Protein AF-A0A7S1MCS0-F1 (afdb_monomer_lite)

Radius of gyration: 29.54 Å; chains: 1; bounding box: 114×38×58 Å

Organism: Alexandrium catenella (NCBI:txid2925)

pLDDT: mean 72.12, std 22.96, range [33.75, 97.56]

Sequence (144 aa):
LKPSSRRHPRARRPALALAMSLFCCDAGPCKQSARLRSECAGPAAPTVPSSSSQARSQQPLPMLQDWDKLGKAEREAVQEKLEGIVNAFAQEMIRGKVFMKLGRNGRLFYRLCTLDKQLSAFSMHIKGAIVEYPIANMQHISFG

Foldseek 3Di:
DDDDDDDDDDDDDDDDPPPDDDDDPDPDDDDDDDDDDDDDDDDDDDPDDPDDDPPPPPVPDPPVPCLVVDDPVVNVVVVVVVCVVVVVVLVVQQVWDWDWDQDPVRDIDTWTWHAHPVNQWIWIDDVPDIDIDGPVPDDDDDDD

Structure (mmCIF, N/CA/C/O backbone):
data_AF-A0A7S1MCS0-F1
#
_entry.id   AF-A0A7S1MCS0-F1
#
loop_
_atom_site.group_PDB
_atom_site.id
_atom_site.type_symbol
_atom_site.label_atom_id
_atom_site.label_alt_id
_atom_site.label_comp_id
_atom_site.label_asym_id
_atom_site.label_entity_id
_atom_site.label_seq_id
_atom_site.pdbx_PDB_ins_code
_atom_site.Cartn_x
_atom_site.Cartn_y
_atom_site.Cartn_z
_atom_site.occupancy
_atom_site.B_iso_or_equiv
_atom_site.auth_seq_id
_atom_site.auth_comp_id
_atom_site.auth_asym_id
_atom_site.auth_atom_id
_atom_site.pdbx_PDB_model_num
ATOM 1 N N . LEU A 1 1 ? -59.677 20.929 -25.813 1.00 50.12 1 LEU A N 1
ATOM 2 C CA . LEU A 1 1 ? -58.511 21.568 -26.470 1.00 50.12 1 LEU A CA 1
ATOM 3 C C . LEU A 1 1 ? -57.692 22.347 -25.440 1.00 50.12 1 LEU A C 1
ATOM 5 O O . LEU A 1 1 ? -58.124 23.415 -25.032 1.00 50.12 1 LEU A O 1
ATOM 9 N N . LYS A 1 2 ? -56.557 21.754 -25.033 1.00 51.75 2 LYS A N 1
ATOM 10 C CA . LYS A 1 2 ? -55.345 22.273 -24.348 1.00 51.75 2 LYS A CA 1
ATOM 11 C C . LYS A 1 2 ? -54.903 21.309 -23.241 1.00 51.75 2 LYS A C 1
ATOM 13 O O . LYS A 1 2 ? -55.614 21.162 -22.253 1.00 51.75 2 LYS A O 1
ATOM 18 N N . PRO A 1 3 ? -53.686 20.758 -23.353 1.00 54.44 3 PRO A N 1
ATOM 19 C CA . PRO A 1 3 ? -52.871 20.497 -22.181 1.00 54.44 3 PRO A CA 1
ATOM 20 C C . PRO A 1 3 ? -51.578 21.319 -22.221 1.00 54.44 3 PRO A C 1
ATOM 22 O O . PRO A 1 3 ? -50.826 21.323 -23.197 1.00 54.44 3 PRO A O 1
ATOM 25 N N . SER A 1 4 ? -51.346 22.025 -21.117 1.00 53.75 4 SER A N 1
ATOM 26 C CA . SER A 1 4 ? -50.131 22.769 -20.797 1.00 53.75 4 SER A CA 1
ATOM 27 C C . SER A 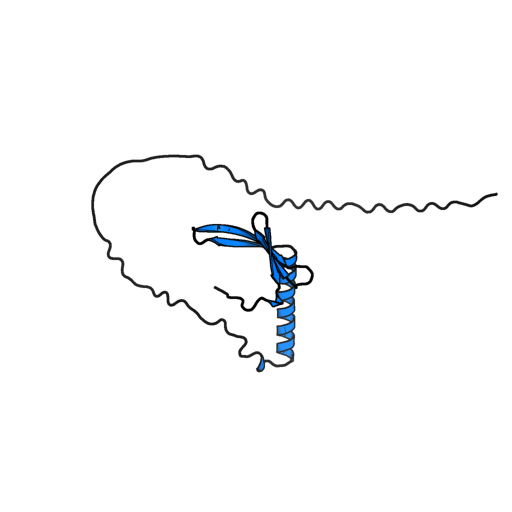1 4 ? -48.937 21.831 -20.635 1.00 53.75 4 SER A C 1
ATOM 29 O O . SER A 1 4 ? -48.897 21.010 -19.722 1.00 53.75 4 SER A O 1
ATOM 31 N N . SER A 1 5 ? -47.931 21.996 -21.490 1.00 61.09 5 SER A N 1
ATOM 32 C CA . SER A 1 5 ? -46.653 21.295 -21.388 1.00 61.09 5 SER A CA 1
ATOM 33 C C . SER A 1 5 ? -45.694 22.109 -20.506 1.00 61.09 5 SER A C 1
ATOM 35 O O . SER A 1 5 ? -45.154 23.130 -20.930 1.00 61.09 5 SER A O 1
ATOM 37 N N . ARG A 1 6 ? -45.513 21.683 -19.247 1.00 55.38 6 ARG A N 1
ATOM 38 C CA . ARG A 1 6 ? -44.472 22.199 -18.341 1.00 55.38 6 ARG A CA 1
ATOM 39 C C . ARG A 1 6 ? -43.121 21.611 -18.756 1.00 55.38 6 ARG A C 1
ATOM 41 O O . ARG A 1 6 ? -42.905 20.412 -18.608 1.00 55.38 6 ARG A O 1
ATOM 48 N N . ARG A 1 7 ? -42.194 22.445 -19.236 1.00 65.50 7 ARG A N 1
ATOM 49 C CA . ARG A 1 7 ? -40.776 22.074 -19.379 1.00 65.50 7 ARG A CA 1
ATOM 50 C C . ARG A 1 7 ? -40.001 22.536 -18.147 1.00 65.50 7 ARG A C 1
ATOM 52 O O . ARG A 1 7 ? -39.977 23.723 -17.840 1.00 65.50 7 ARG A O 1
ATOM 59 N N . HIS A 1 8 ? -39.367 21.588 -17.462 1.00 59.41 8 HIS A N 1
ATOM 60 C CA . HIS A 1 8 ? -38.390 21.853 -16.408 1.00 59.41 8 HIS A CA 1
ATOM 61 C C . HIS A 1 8 ? -37.059 22.353 -17.000 1.00 59.41 8 HIS A C 1
ATOM 63 O O . HIS A 1 8 ? -36.602 21.807 -18.009 1.00 59.41 8 HIS A O 1
ATOM 69 N N . PRO A 1 9 ? -36.390 23.335 -16.370 1.00 53.31 9 PRO A N 1
ATOM 70 C CA . PRO A 1 9 ? -35.042 23.735 -16.750 1.00 53.31 9 PRO A CA 1
ATOM 71 C C . PRO A 1 9 ? -34.000 22.740 -16.214 1.00 53.31 9 PRO A C 1
ATOM 73 O O . PRO A 1 9 ? -33.980 22.400 -15.031 1.00 53.31 9 PRO A O 1
ATOM 76 N N . ARG A 1 10 ? -33.104 22.284 -17.100 1.00 55.19 10 ARG A N 1
ATOM 77 C CA . ARG A 1 10 ? -31.904 21.515 -16.744 1.00 55.19 10 ARG A CA 1
ATOM 78 C C . ARG A 1 10 ? -30.939 22.411 -15.966 1.00 55.19 10 ARG A C 1
ATOM 80 O O . ARG A 1 10 ? -30.404 23.370 -16.518 1.00 55.19 10 ARG A O 1
ATOM 87 N N . ALA A 1 11 ? -30.679 22.056 -14.713 1.00 50.66 11 ALA A N 1
ATOM 88 C CA . ALA A 1 11 ? -29.604 22.627 -13.917 1.00 50.66 11 ALA A CA 1
ATOM 89 C C . ALA A 1 11 ? -28.241 22.242 -14.523 1.00 50.66 11 ALA A C 1
ATOM 91 O O . ALA A 1 11 ? -27.861 21.072 -14.536 1.00 50.66 11 ALA A O 1
ATOM 92 N N . ARG A 1 12 ? -27.501 23.231 -15.036 1.00 52.56 12 ARG A N 1
ATOM 93 C CA . ARG A 1 12 ? -26.067 23.107 -15.329 1.00 52.56 12 ARG A CA 1
ATOM 94 C C . ARG A 1 12 ? -25.303 23.368 -14.033 1.00 52.56 12 ARG A C 1
ATOM 96 O O . ARG A 1 12 ? -25.396 24.461 -13.486 1.00 52.56 12 ARG A O 1
ATOM 103 N N . ARG A 1 13 ? -24.560 22.374 -13.545 1.00 53.06 13 ARG A N 1
ATOM 104 C CA . ARG A 1 13 ? -23.550 22.568 -12.495 1.00 53.06 13 ARG A CA 1
ATOM 105 C C . ARG A 1 13 ? -22.170 22.813 -13.124 1.00 53.06 13 ARG A C 1
ATOM 107 O O . ARG A 1 13 ? -21.910 22.284 -14.205 1.00 53.06 13 ARG A O 1
ATOM 114 N N . PRO A 1 14 ? -21.320 23.627 -12.476 1.00 49.06 14 PRO A N 1
ATOM 115 C CA . PRO A 1 14 ? -20.048 24.083 -13.024 1.00 49.06 14 PRO A CA 1
ATOM 116 C C . PRO A 1 14 ? -18.970 22.994 -12.972 1.00 49.06 14 PRO A C 1
ATOM 118 O O . PRO A 1 14 ? -18.844 22.271 -11.985 1.00 49.06 14 PRO A O 1
ATOM 121 N N . ALA A 1 15 ? -18.165 22.921 -14.032 1.00 44.78 15 ALA A N 1
ATOM 122 C CA . ALA A 1 15 ? -16.898 22.207 -14.032 1.00 44.78 15 ALA A CA 1
ATOM 123 C C . ALA A 1 15 ? -15.870 23.041 -13.250 1.00 44.78 15 ALA A C 1
ATOM 125 O O . ALA A 1 15 ? -15.401 24.072 -13.727 1.00 44.78 15 ALA A O 1
ATOM 126 N N . LEU A 1 16 ? -15.548 22.608 -12.033 1.00 43.91 16 LEU A N 1
ATOM 127 C CA . LEU A 1 16 ? -14.386 23.089 -11.291 1.00 43.91 16 LEU A CA 1
ATOM 128 C C . LEU A 1 16 ? -13.137 22.445 -11.899 1.00 43.91 16 LEU A C 1
ATOM 130 O O . LEU A 1 16 ? -12.809 21.294 -11.618 1.00 43.91 16 LEU A O 1
ATOM 134 N N . ALA A 1 17 ? -12.465 23.198 -12.765 1.00 44.50 17 ALA A N 1
ATOM 135 C CA . ALA A 1 17 ? -11.118 22.900 -13.218 1.00 44.50 17 ALA A CA 1
ATOM 136 C C . ALA A 1 17 ? -10.138 23.194 -12.071 1.00 44.50 17 ALA A C 1
ATOM 138 O O . ALA A 1 17 ? -9.743 24.335 -11.847 1.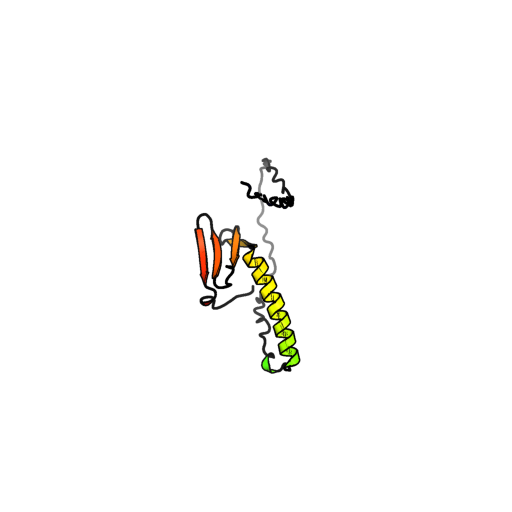00 44.50 17 ALA A O 1
ATOM 139 N N . LEU A 1 18 ? -9.756 22.157 -11.326 1.00 43.34 18 LEU A N 1
ATOM 140 C CA . LEU A 1 18 ? -8.593 22.200 -10.444 1.00 43.34 18 LEU A CA 1
ATOM 141 C C . LEU A 1 18 ? -7.344 21.951 -11.292 1.00 43.34 18 LEU A C 1
ATOM 143 O O . LEU A 1 18 ? -6.901 20.821 -11.481 1.00 43.34 18 LEU A O 1
ATOM 147 N N . ALA A 1 19 ? -6.793 23.039 -11.825 1.00 46.81 19 ALA A N 1
ATOM 148 C CA . ALA A 1 19 ? -5.426 23.080 -12.312 1.00 46.81 19 ALA A CA 1
ATOM 149 C C . ALA A 1 19 ? -4.489 23.097 -11.096 1.00 46.81 19 ALA A C 1
ATOM 151 O O . ALA A 1 19 ? -4.197 24.151 -10.539 1.00 46.81 19 ALA A O 1
ATOM 152 N N . MET A 1 20 ? -4.029 21.923 -10.662 1.00 39.22 20 MET A N 1
ATOM 153 C CA . MET A 1 20 ? -2.863 21.828 -9.786 1.00 39.22 20 MET A CA 1
ATOM 154 C C . MET A 1 20 ? -1.638 21.524 -10.638 1.00 39.22 20 MET A C 1
ATOM 156 O O . MET A 1 20 ? -1.330 20.382 -10.965 1.00 39.22 20 MET A O 1
ATOM 160 N N . SER A 1 21 ? -0.973 22.616 -11.009 1.00 45.88 21 SER A N 1
ATOM 161 C CA . SER A 1 21 ? 0.424 22.652 -11.419 1.00 45.88 21 SER A CA 1
ATOM 162 C C . SER A 1 21 ? 1.282 22.055 -10.302 1.00 45.88 21 SER A C 1
ATOM 164 O O . SER A 1 21 ? 1.343 22.603 -9.201 1.00 45.88 21 SER A O 1
ATOM 166 N N . LEU A 1 22 ? 1.921 20.919 -10.573 1.00 44.22 22 LEU A N 1
ATOM 167 C CA . LEU A 1 22 ? 2.975 20.359 -9.737 1.00 44.22 22 LEU A CA 1
ATOM 168 C C . LEU A 1 22 ? 4.231 20.217 -10.598 1.00 44.22 22 LEU A C 1
ATOM 170 O O . LEU A 1 22 ? 4.331 19.322 -11.428 1.00 44.22 22 LEU A O 1
ATOM 174 N N . PHE A 1 23 ? 5.140 21.167 -10.378 1.00 40.38 23 PHE A N 1
ATOM 175 C CA . PHE A 1 23 ? 6.589 21.096 -10.555 1.00 40.38 23 PHE A CA 1
ATOM 176 C C . PHE A 1 23 ? 7.119 20.401 -11.819 1.00 40.38 23 PHE A C 1
ATOM 178 O O . PHE A 1 23 ? 7.352 19.195 -11.861 1.00 40.38 23 PHE A O 1
ATOM 185 N N . CYS A 1 24 ? 7.463 21.227 -12.810 1.00 33.75 24 CYS A N 1
ATOM 186 C CA . CYS A 1 24 ? 8.491 20.905 -13.791 1.00 33.75 24 CYS A CA 1
ATOM 187 C C . CYS A 1 24 ? 9.838 20.730 -13.068 1.00 33.75 24 CYS A C 1
ATOM 189 O O . CYS A 1 24 ? 10.428 21.709 -12.614 1.00 33.75 24 CYS A O 1
ATOM 191 N N . CYS A 1 25 ? 10.347 19.501 -12.972 1.00 42.44 25 CYS A N 1
ATOM 192 C CA . CYS A 1 25 ? 11.782 19.289 -12.803 1.00 42.44 25 CYS A CA 1
ATOM 193 C C . CYS A 1 25 ? 12.420 19.339 -14.191 1.00 42.44 25 CYS A C 1
ATOM 195 O O . CYS A 1 25 ? 12.305 18.403 -14.982 1.00 42.44 25 CYS A O 1
ATOM 197 N N . ASP A 1 26 ? 13.041 20.4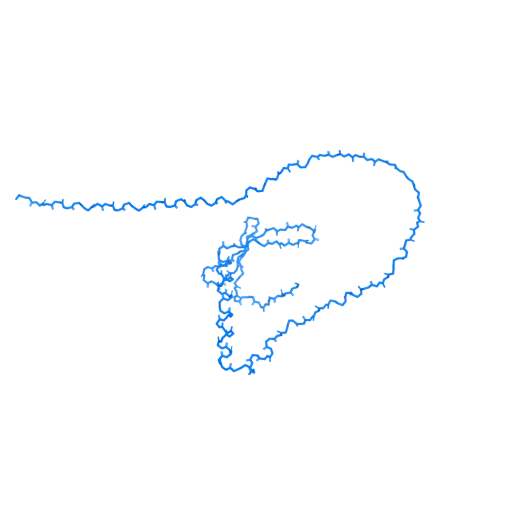78 -14.471 1.00 37.47 26 ASP A N 1
ATOM 198 C CA . ASP A 1 26 ? 13.841 20.758 -15.655 1.00 37.47 26 ASP A CA 1
ATOM 199 C C . ASP A 1 26 ? 15.087 19.853 -15.647 1.00 37.47 26 ASP A C 1
ATOM 201 O O . ASP A 1 26 ? 16.043 20.066 -14.898 1.00 37.47 26 ASP A O 1
ATOM 205 N N . ALA A 1 27 ? 15.044 18.765 -16.414 1.00 43.41 27 ALA A N 1
ATOM 206 C CA . ALA A 1 27 ? 16.193 17.900 -16.642 1.00 43.41 27 ALA A CA 1
ATOM 207 C C . ALA A 1 27 ? 16.976 18.433 -17.848 1.00 43.41 27 ALA A C 1
ATOM 209 O O . ALA A 1 27 ? 16.814 17.967 -18.977 1.00 43.41 27 ALA A O 1
ATOM 210 N N . GLY A 1 28 ? 17.832 19.423 -17.597 1.00 38.28 28 GLY A N 1
ATOM 211 C CA . GLY A 1 28 ? 18.817 19.886 -18.569 1.00 38.28 28 GLY A CA 1
ATOM 212 C C . GLY A 1 28 ? 19.864 18.796 -18.883 1.00 38.28 28 GLY A C 1
ATOM 213 O O . GLY A 1 28 ? 20.299 18.079 -17.978 1.00 38.28 28 GLY A O 1
ATOM 214 N N . PRO A 1 29 ? 20.296 18.641 -20.149 1.00 48.69 29 PRO A N 1
ATOM 215 C CA . PRO A 1 29 ? 21.260 17.618 -20.543 1.00 48.69 29 PRO A CA 1
ATOM 216 C C . PRO A 1 29 ? 22.702 18.005 -20.177 1.00 48.69 29 PRO A C 1
ATOM 218 O O . PRO A 1 29 ? 23.227 19.028 -20.620 1.00 48.69 29 PRO A O 1
ATOM 221 N N . CYS A 1 30 ? 23.375 17.133 -19.423 1.00 36.50 30 CYS A N 1
ATOM 222 C CA . CYS A 1 30 ? 24.804 17.224 -19.123 1.00 36.50 30 CYS A CA 1
ATOM 223 C C . CYS A 1 30 ? 25.629 16.947 -20.397 1.00 36.50 30 CYS A C 1
ATOM 225 O O . CYS A 1 30 ? 25.622 15.829 -20.920 1.00 36.50 30 CYS A O 1
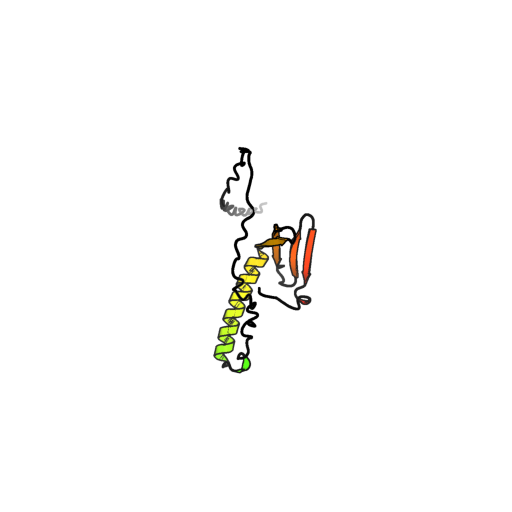ATOM 227 N N . LYS A 1 31 ? 26.321 17.971 -20.913 1.00 51.03 31 LYS A N 1
ATOM 228 C CA . LYS A 1 31 ? 27.289 17.859 -22.017 1.00 51.03 31 LYS A CA 1
ATOM 229 C C . LYS A 1 31 ? 28.690 17.493 -21.504 1.00 51.03 31 LYS A C 1
ATOM 231 O O . LYS A 1 31 ? 29.045 17.716 -20.355 1.00 51.03 31 LYS A O 1
ATOM 236 N N . GLN A 1 32 ? 29.435 16.884 -22.417 1.00 41.31 32 GLN A N 1
ATOM 237 C CA . GLN A 1 32 ? 30.678 16.127 -22.289 1.00 41.31 32 GLN A CA 1
ATOM 238 C C . GLN A 1 32 ? 31.952 16.909 -21.903 1.00 41.31 32 GLN A C 1
ATOM 240 O O . GLN A 1 32 ? 32.108 18.074 -22.245 1.00 41.31 32 GLN A O 1
ATOM 245 N N . SER A 1 33 ? 32.916 16.116 -21.410 1.00 45.38 33 SER A N 1
ATOM 246 C CA . SER A 1 33 ? 34.364 16.134 -21.704 1.00 45.38 33 SER A CA 1
ATOM 247 C C . SER A 1 33 ? 35.269 17.218 -21.114 1.00 45.38 33 SER A C 1
ATOM 249 O O . SER A 1 33 ? 35.289 18.350 -21.576 1.00 45.38 33 SER A O 1
ATOM 251 N N . ALA A 1 34 ? 36.231 16.761 -20.303 1.00 42.47 34 ALA A N 1
ATOM 252 C CA . ALA A 1 34 ? 37.644 17.085 -20.509 1.00 42.47 34 ALA A CA 1
ATOM 253 C C . ALA A 1 34 ? 38.541 15.947 -19.986 1.00 42.47 34 ALA A C 1
ATOM 255 O O . ALA A 1 34 ? 38.402 15.483 -18.857 1.00 42.47 34 ALA A O 1
ATOM 256 N N . ARG A 1 35 ? 39.442 15.481 -20.858 1.00 48.75 35 ARG A N 1
ATOM 257 C CA . ARG A 1 35 ? 40.555 14.565 -20.575 1.00 48.75 35 ARG A CA 1
ATOM 258 C C . ARG A 1 35 ? 41.682 15.323 -19.872 1.00 48.75 35 ARG A C 1
ATOM 260 O O . ARG A 1 35 ? 41.995 16.417 -20.322 1.00 48.75 35 ARG A O 1
ATOM 267 N N . LEU A 1 36 ? 42.408 14.665 -18.968 1.00 45.91 36 LEU A N 1
ATOM 268 C CA . LEU A 1 36 ? 43.850 14.880 -18.780 1.00 45.91 36 LEU A CA 1
ATOM 269 C C . LEU A 1 36 ? 44.550 13.524 -18.562 1.00 45.91 36 LEU A C 1
ATOM 271 O O . LEU A 1 36 ? 44.009 12.629 -17.917 1.00 45.91 36 LEU A O 1
ATOM 275 N N . ARG A 1 37 ? 45.706 13.368 -19.216 1.00 47.00 37 ARG A N 1
ATOM 276 C CA . ARG A 1 37 ? 46.610 12.201 -19.259 1.00 47.00 37 ARG A CA 1
ATOM 277 C C . ARG A 1 37 ? 47.801 12.394 -18.301 1.00 47.00 37 ARG A C 1
ATOM 279 O O . ARG A 1 37 ? 48.096 13.536 -17.973 1.00 47.00 37 ARG A O 1
ATOM 286 N N . SER A 1 38 ? 48.539 11.289 -18.088 1.00 39.91 38 SER A N 1
ATOM 287 C CA . SER A 1 38 ? 49.953 11.171 -17.638 1.00 39.91 38 SER A CA 1
ATOM 288 C C . SER A 1 38 ? 50.235 11.526 -16.171 1.00 39.91 38 SER A C 1
ATOM 290 O O . SER A 1 38 ? 49.670 12.477 -15.663 1.00 39.91 38 SER A O 1
ATOM 292 N N . GLU A 1 39 ? 51.111 10.865 -15.406 1.00 38.03 39 GLU A N 1
ATOM 293 C CA . GLU A 1 39 ? 52.025 9.728 -15.604 1.00 38.03 39 GLU A CA 1
ATOM 294 C C . GLU A 1 39 ? 52.533 9.256 -14.214 1.00 38.03 39 GLU A C 1
ATOM 296 O O . GLU A 1 39 ? 52.558 10.041 -13.275 1.00 38.03 39 GLU A O 1
ATOM 301 N N . CYS A 1 40 ? 52.949 7.986 -14.140 1.00 39.06 40 CYS A N 1
ATOM 302 C CA . CYS A 1 40 ? 54.001 7.368 -13.310 1.00 39.06 40 CYS A CA 1
ATOM 303 C C . CYS A 1 40 ? 54.143 7.583 -11.775 1.00 39.06 40 CYS A C 1
ATOM 305 O O . CYS A 1 40 ? 54.403 8.671 -11.282 1.00 39.06 40 CYS A O 1
ATOM 307 N N . ALA A 1 41 ? 54.260 6.415 -11.114 1.00 37.53 41 ALA A N 1
ATOM 308 C CA . ALA A 1 41 ? 55.166 6.054 -10.005 1.00 37.53 41 ALA A CA 1
ATOM 309 C C . ALA A 1 41 ? 54.654 6.081 -8.544 1.00 37.53 41 ALA A C 1
ATOM 311 O O . ALA A 1 41 ? 54.316 7.120 -7.991 1.00 37.53 41 ALA A O 1
ATOM 312 N N . GLY A 1 42 ? 54.755 4.906 -7.893 1.00 36.62 42 GLY A N 1
ATOM 313 C CA . GLY A 1 42 ? 54.958 4.754 -6.442 1.00 36.62 42 GLY A CA 1
ATOM 314 C C . GLY A 1 42 ? 53.962 3.837 -5.709 1.00 36.62 42 GLY A C 1
ATOM 315 O O . GLY A 1 42 ? 52.817 4.240 -5.519 1.00 36.62 42 GLY A O 1
ATOM 316 N N . PRO A 1 43 ? 54.363 2.639 -5.226 1.00 50.97 43 PRO A N 1
ATOM 317 C CA . PRO A 1 43 ? 53.557 1.852 -4.302 1.00 50.97 43 PRO A CA 1
ATOM 318 C C . PRO A 1 43 ? 53.885 2.267 -2.861 1.00 50.97 43 PRO A C 1
ATOM 320 O O . PRO A 1 43 ? 54.972 1.997 -2.359 1.00 50.97 43 PRO A O 1
ATOM 323 N N . ALA A 1 44 ? 52.940 2.907 -2.179 1.00 40.66 44 ALA A N 1
ATOM 324 C CA . ALA A 1 44 ? 52.999 3.101 -0.735 1.00 40.66 44 ALA A CA 1
ATOM 325 C C . ALA A 1 44 ? 51.631 2.754 -0.148 1.00 40.66 44 ALA A C 1
ATOM 327 O O . ALA A 1 44 ? 50.645 3.465 -0.340 1.00 40.66 44 ALA A O 1
ATOM 328 N N . ALA A 1 45 ? 51.576 1.601 0.512 1.00 50.66 45 ALA A N 1
ATOM 329 C CA . ALA A 1 45 ? 50.421 1.140 1.258 1.00 50.66 45 ALA A CA 1
ATOM 330 C C . ALA A 1 45 ? 50.138 2.086 2.437 1.00 50.66 45 ALA A C 1
ATOM 332 O O . ALA A 1 45 ? 51.044 2.333 3.236 1.00 50.66 45 ALA A O 1
ATOM 333 N N . PRO A 1 46 ? 48.895 2.555 2.627 1.00 44.59 46 PRO A N 1
ATOM 334 C CA . PRO A 1 46 ? 48.445 2.994 3.928 1.00 44.59 46 PRO A CA 1
ATOM 335 C C . PRO A 1 46 ? 47.826 1.796 4.651 1.00 44.59 46 PRO A C 1
ATOM 337 O O . PRO A 1 46 ? 46.766 1.291 4.282 1.00 44.59 46 PRO A O 1
ATOM 340 N N . THR A 1 47 ? 48.509 1.345 5.698 1.00 49.59 47 THR A N 1
ATOM 341 C CA . THR A 1 47 ? 47.950 0.500 6.753 1.00 49.59 47 THR A CA 1
ATOM 342 C C . THR A 1 47 ? 46.814 1.274 7.419 1.00 49.59 47 THR A C 1
ATOM 344 O O . THR A 1 47 ? 47.053 2.138 8.260 1.00 49.59 47 THR A O 1
ATOM 347 N N . VAL A 1 48 ? 45.575 1.008 7.010 1.00 50.72 48 VAL A N 1
ATOM 348 C CA . VAL A 1 48 ? 44.384 1.573 7.653 1.00 50.72 48 VAL A CA 1
ATOM 349 C C . VAL A 1 48 ? 43.970 0.624 8.781 1.00 50.72 48 VAL A C 1
ATOM 351 O O . VAL A 1 48 ? 43.801 -0.572 8.525 1.00 50.72 48 VAL A O 1
ATOM 354 N N . PRO A 1 49 ? 43.828 1.099 10.029 1.00 43.44 49 PRO A N 1
ATOM 355 C CA . PRO A 1 49 ? 43.418 0.247 11.132 1.00 43.44 49 PRO A CA 1
ATOM 356 C C . PRO A 1 49 ? 42.002 -0.282 10.886 1.00 43.44 49 PRO A C 1
ATOM 358 O O . PRO A 1 49 ? 41.054 0.478 10.698 1.00 43.44 49 PRO A O 1
ATOM 361 N N . SER A 1 50 ? 41.872 -1.611 10.905 1.00 49.00 50 SER A N 1
ATOM 362 C CA . SER A 1 50 ? 40.594 -2.306 11.050 1.00 49.00 50 SER A CA 1
ATOM 363 C C . SER A 1 50 ? 40.013 -1.986 12.422 1.00 49.00 50 SER A C 1
ATOM 365 O O . SER A 1 50 ? 40.311 -2.652 13.409 1.00 49.00 50 SER A O 1
ATOM 367 N N . SER A 1 51 ? 39.171 -0.963 12.495 1.00 49.44 51 SER A N 1
ATOM 368 C CA . SER A 1 51 ? 38.241 -0.797 13.601 1.00 49.44 51 SER A CA 1
ATOM 369 C C . SER A 1 51 ? 36.910 -0.286 13.071 1.00 49.44 51 SER A C 1
ATOM 371 O O . SER A 1 51 ? 36.811 0.781 12.474 1.00 49.44 51 SER A O 1
ATOM 373 N N . SER A 1 52 ? 35.889 -1.120 13.237 1.00 42.84 52 SER A N 1
ATOM 374 C CA . SER A 1 52 ? 34.511 -0.769 13.603 1.00 42.84 52 SER A CA 1
ATOM 375 C C . SER A 1 52 ? 33.570 -1.860 13.100 1.00 42.84 52 SER A C 1
ATOM 377 O O . SER A 1 52 ? 33.014 -1.832 12.009 1.00 42.84 52 SER A O 1
ATOM 379 N N . SER A 1 53 ? 33.422 -2.879 13.940 1.00 54.12 53 SER A N 1
ATOM 380 C CA . SER A 1 53 ? 32.126 -3.194 14.532 1.00 54.12 53 SER A CA 1
ATOM 381 C C . SER A 1 53 ? 30.902 -2.801 13.693 1.00 54.12 53 SER A C 1
ATOM 383 O O . SER A 1 53 ? 30.194 -1.859 14.029 1.00 54.12 53 SER A O 1
ATOM 385 N N . GLN A 1 54 ? 30.574 -3.578 12.662 1.00 47.81 54 GLN A N 1
ATOM 386 C CA . GLN A 1 54 ? 29.170 -3.747 12.285 1.00 47.81 54 GLN A CA 1
ATOM 387 C C . GLN A 1 54 ? 28.634 -4.989 12.989 1.00 47.81 54 GLN A C 1
ATOM 389 O O . GLN A 1 54 ? 28.278 -5.994 12.377 1.00 47.81 54 GLN A O 1
ATOM 394 N N . ALA A 1 55 ? 28.534 -4.887 14.316 1.00 48.09 55 ALA A N 1
ATOM 395 C CA . ALA A 1 55 ? 27.441 -5.550 14.999 1.00 48.09 55 ALA A CA 1
ATOM 396 C C . ALA A 1 55 ? 26.169 -4.914 14.428 1.00 48.09 55 ALA A C 1
ATOM 398 O O . ALA A 1 55 ? 25.769 -3.821 14.827 1.00 48.09 55 ALA A O 1
ATOM 399 N N . ARG A 1 56 ? 25.596 -5.549 13.398 1.00 47.84 56 ARG A N 1
ATOM 400 C CA . ARG A 1 56 ? 24.240 -5.255 12.944 1.00 47.84 56 ARG A CA 1
ATOM 401 C C . ARG A 1 56 ? 23.375 -5.295 14.190 1.00 47.84 56 ARG A C 1
ATOM 403 O O . ARG A 1 56 ? 23.187 -6.361 14.770 1.00 47.84 56 ARG A O 1
ATOM 410 N N . SER A 1 57 ? 22.891 -4.129 14.594 1.00 49.47 57 SER A N 1
ATOM 411 C CA . SER A 1 57 ? 21.826 -3.997 15.569 1.00 49.47 57 SER A CA 1
ATOM 412 C C . SER A 1 57 ? 20.585 -4.657 14.968 1.00 49.47 57 SER A C 1
ATOM 414 O O . SER A 1 57 ? 19.734 -4.008 14.375 1.00 49.47 57 SER A O 1
ATOM 416 N N . GLN A 1 58 ? 20.510 -5.984 15.070 1.00 50.72 58 GLN A N 1
ATOM 417 C CA . GLN A 1 58 ? 19.261 -6.728 15.042 1.00 50.72 58 GLN A CA 1
ATOM 418 C C . GLN A 1 58 ? 18.603 -6.552 16.409 1.00 50.72 58 GLN A C 1
ATOM 420 O O . GLN A 1 58 ? 18.309 -7.534 17.080 1.00 50.72 58 GLN A O 1
ATOM 425 N N . GLN A 1 59 ? 18.448 -5.309 16.876 1.00 46.75 59 GLN A N 1
ATOM 426 C CA . GLN A 1 59 ? 17.549 -5.051 17.988 1.00 46.75 59 GLN A CA 1
ATOM 427 C C . GLN A 1 59 ? 16.172 -5.463 17.466 1.00 46.75 59 GLN A C 1
ATOM 429 O O . GLN A 1 59 ? 15.692 -4.845 16.508 1.00 46.75 59 GLN A O 1
ATOM 434 N N . PRO A 1 60 ? 15.571 -6.541 18.000 1.00 52.53 60 PRO A N 1
ATOM 435 C CA . PRO A 1 60 ? 14.189 -6.847 17.694 1.00 52.53 60 PRO A CA 1
ATOM 436 C C . PRO A 1 60 ? 13.422 -5.572 18.016 1.00 52.53 60 PRO A C 1
ATOM 438 O O . PRO A 1 60 ? 13.609 -5.009 19.099 1.00 52.53 60 PRO A O 1
ATOM 441 N N . LEU A 1 61 ? 12.613 -5.080 17.073 1.00 54.06 61 LEU A N 1
ATOM 442 C CA . LEU A 1 61 ? 11.644 -4.040 17.405 1.00 54.06 61 LEU A CA 1
ATOM 443 C C . LEU A 1 61 ? 10.951 -4.502 18.687 1.00 54.06 61 LEU A C 1
ATOM 445 O O . LEU A 1 61 ? 10.600 -5.687 18.734 1.00 54.06 61 LEU A O 1
ATOM 449 N N . PRO A 1 62 ? 10.824 -3.647 19.720 1.00 56.06 62 PRO A N 1
ATOM 450 C CA . PRO A 1 62 ? 10.165 -4.034 20.950 1.00 56.06 62 PRO A CA 1
ATOM 451 C C . PRO A 1 62 ? 8.786 -4.530 20.543 1.00 56.06 62 PRO A C 1
ATOM 453 O O . PRO A 1 62 ? 7.914 -3.759 20.142 1.00 56.06 62 PRO A O 1
ATOM 456 N N . MET A 1 63 ? 8.642 -5.857 20.525 1.00 58.47 63 MET A N 1
ATOM 457 C CA . MET A 1 63 ? 7.367 -6.494 20.284 1.00 58.47 63 MET A CA 1
ATOM 458 C C . MET A 1 63 ? 6.422 -5.917 21.330 1.00 58.47 63 MET A C 1
ATOM 460 O O . MET A 1 63 ? 6.870 -5.501 22.398 1.00 58.47 63 MET A O 1
ATOM 464 N N . LEU A 1 64 ? 5.133 -5.873 21.017 1.00 58.84 64 LEU A N 1
ATOM 465 C CA . LEU A 1 64 ? 4.039 -5.432 21.884 1.00 58.84 64 LEU A CA 1
ATOM 466 C C . LEU A 1 64 ? 3.919 -6.314 23.162 1.00 58.84 64 LEU A C 1
ATOM 468 O O . LEU A 1 64 ? 2.849 -6.811 23.489 1.00 58.84 64 LEU A O 1
ATOM 472 N N . GLN A 1 65 ? 5.016 -6.573 23.880 1.00 59.91 65 GLN A N 1
ATOM 473 C CA . GLN A 1 65 ? 5.151 -7.543 24.968 1.00 59.91 65 GLN A CA 1
ATOM 474 C C . GLN A 1 65 ? 4.323 -7.154 26.197 1.00 59.91 65 GLN A C 1
ATOM 476 O O . GLN A 1 65 ? 4.120 -7.976 27.086 1.00 59.91 65 GLN A O 1
ATOM 481 N N . ASP A 1 66 ? 3.789 -5.933 26.215 1.00 71.44 66 ASP A N 1
ATOM 482 C CA . ASP A 1 66 ? 2.958 -5.412 27.293 1.00 71.44 66 ASP A CA 1
ATOM 483 C C . ASP A 1 66 ? 1.502 -5.158 26.869 1.00 71.44 66 ASP A C 1
ATOM 485 O O . ASP A 1 66 ? 0.742 -4.579 27.644 1.00 71.44 66 ASP A O 1
ATOM 489 N N . TRP A 1 67 ? 1.068 -5.621 25.684 1.00 77.81 67 TRP A N 1
ATOM 490 C CA . TRP A 1 67 ? -0.334 -5.480 25.255 1.00 77.81 67 TRP A CA 1
ATOM 491 C C . TRP A 1 67 ? -1.309 -6.053 26.286 1.00 77.81 67 TRP A C 1
ATOM 493 O O . TRP A 1 67 ? -2.317 -5.432 26.618 1.00 77.81 67 TRP A O 1
ATOM 503 N N . ASP A 1 68 ? -0.953 -7.201 26.864 1.00 80.75 68 ASP A N 1
ATOM 504 C CA . ASP A 1 68 ? -1.758 -7.884 27.873 1.00 80.75 68 ASP A CA 1
ATOM 505 C C . ASP A 1 68 ? -1.688 -7.243 29.266 1.00 80.75 68 ASP A C 1
ATOM 507 O O . ASP A 1 68 ? -2.501 -7.578 30.128 1.00 80.75 68 ASP A O 1
ATOM 511 N N . LYS A 1 69 ? -0.774 -6.291 29.485 1.00 83.69 69 LYS A N 1
ATOM 512 C CA . LYS A 1 69 ? -0.628 -5.553 30.749 1.00 83.69 69 LYS A CA 1
ATOM 513 C C . LYS A 1 69 ? -1.335 -4.198 30.737 1.00 83.69 69 LYS A C 1
ATOM 515 O O . 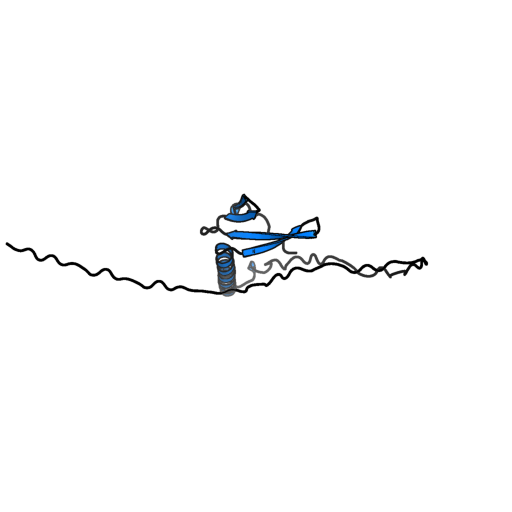LYS A 1 69 ? -1.601 -3.656 31.805 1.00 83.69 69 LYS A O 1
ATOM 520 N N . LEU A 1 70 ? -1.662 -3.671 29.556 1.00 82.06 70 LEU A N 1
ATOM 521 C CA . LEU A 1 70 ? -2.417 -2.426 29.406 1.00 82.06 70 LEU A CA 1
ATOM 522 C C . LEU A 1 70 ? -3.839 -2.581 29.956 1.00 82.06 70 LEU A C 1
ATOM 524 O O . LEU A 1 70 ? -4.490 -3.614 29.741 1.00 82.06 70 LEU A O 1
ATOM 528 N N . GLY A 1 71 ? -4.340 -1.535 30.614 1.00 89.50 71 GLY A N 1
ATOM 529 C CA . GLY A 1 71 ? -5.736 -1.462 31.042 1.00 89.50 71 GLY A CA 1
ATOM 530 C C . GLY A 1 71 ? -6.694 -1.372 29.849 1.00 89.50 71 GLY A C 1
ATOM 531 O O . GLY A 1 71 ? -6.303 -0.979 28.751 1.00 89.50 71 GLY A O 1
ATOM 532 N N . LYS A 1 72 ? -7.979 -1.705 30.047 1.00 89.31 72 LYS A N 1
ATOM 533 C CA . LYS A 1 72 ? -8.988 -1.694 28.966 1.00 89.31 72 LYS A CA 1
ATOM 534 C C . LYS A 1 72 ? -9.046 -0.347 28.226 1.00 89.31 72 LYS A C 1
ATOM 536 O O . LYS A 1 72 ? -8.988 -0.330 27.003 1.00 89.31 72 LYS A O 1
ATOM 541 N N . ALA A 1 73 ? -9.086 0.758 28.971 1.00 88.94 73 ALA A N 1
ATOM 542 C CA . ALA A 1 73 ? -9.139 2.106 28.403 1.00 88.94 73 ALA A CA 1
ATOM 543 C C . ALA A 1 73 ? -7.878 2.461 27.591 1.00 88.94 73 ALA A C 1
ATOM 545 O O . ALA A 1 73 ? -7.964 3.106 26.552 1.00 88.94 73 ALA A O 1
ATOM 546 N N . GLU A 1 74 ? -6.701 2.012 28.032 1.00 88.81 74 GLU A N 1
ATOM 547 C CA . GLU A 1 74 ? -5.450 2.251 27.308 1.00 88.81 74 GLU A CA 1
ATOM 548 C C . GLU A 1 74 ? -5.390 1.433 26.017 1.00 88.81 74 GLU A C 1
ATOM 550 O O . GLU A 1 74 ? -4.977 1.953 24.985 1.00 88.81 74 GLU A O 1
ATOM 555 N N . ARG A 1 75 ? -5.849 0.174 26.041 1.00 87.50 75 ARG A N 1
ATOM 556 C CA . ARG A 1 75 ? -5.943 -0.652 24.828 1.00 87.50 75 ARG A CA 1
ATOM 557 C C . ARG A 1 75 ? -6.889 -0.044 23.805 1.00 87.50 75 ARG A C 1
ATOM 559 O O . ARG A 1 75 ? -6.533 -0.004 22.634 1.00 87.50 75 ARG A O 1
ATOM 566 N N . GLU A 1 76 ? -8.048 0.447 24.241 1.00 90.06 76 GLU A N 1
ATOM 567 C CA . GLU A 1 76 ? -9.007 1.140 23.371 1.00 90.06 76 GLU A CA 1
ATOM 568 C C . GLU A 1 76 ? -8.368 2.381 22.733 1.00 90.06 76 GLU A C 1
ATOM 570 O O . GLU A 1 76 ? -8.424 2.541 21.516 1.00 90.06 76 GLU A O 1
ATOM 575 N N . ALA A 1 77 ? -7.659 3.198 23.518 1.00 89.38 77 ALA A N 1
ATOM 576 C CA . ALA A 1 77 ? -6.955 4.370 22.999 1.00 89.38 77 ALA A CA 1
ATOM 577 C C . ALA A 1 77 ? -5.833 4.006 22.005 1.00 89.38 77 ALA A C 1
ATOM 579 O O . ALA A 1 77 ? -5.645 4.678 20.987 1.00 89.38 77 ALA A O 1
ATOM 580 N N . VAL A 1 78 ? -5.069 2.939 22.270 1.00 89.50 78 VAL A N 1
ATOM 581 C CA . VAL A 1 78 ? -4.035 2.469 21.335 1.00 89.50 78 VAL A CA 1
ATOM 582 C C . VAL A 1 78 ? -4.667 1.898 20.069 1.00 89.50 78 VAL A C 1
ATOM 584 O O . VAL A 1 78 ? -4.174 2.178 18.977 1.00 89.50 78 VAL A O 1
ATOM 587 N N . GLN A 1 79 ? -5.757 1.142 20.192 1.00 90.31 79 GLN A N 1
ATOM 588 C CA . GLN A 1 79 ? -6.492 0.604 19.054 1.00 90.31 79 GLN A CA 1
ATOM 589 C C . GLN A 1 79 ? -7.018 1.728 18.158 1.00 90.31 79 GLN A C 1
ATOM 591 O O . GLN A 1 79 ? -6.739 1.705 16.964 1.00 90.31 79 GLN A O 1
ATOM 596 N N . GLU A 1 80 ? -7.678 2.743 18.719 1.00 93.75 80 GLU A N 1
ATOM 597 C CA . GLU A 1 80 ? -8.171 3.901 17.961 1.00 93.75 80 GLU A CA 1
ATOM 598 C C . GLU A 1 80 ? -7.032 4.590 17.194 1.00 93.75 80 GLU A C 1
ATOM 600 O O . GLU A 1 80 ? -7.139 4.898 16.002 1.00 93.75 80 GLU A O 1
ATOM 605 N N . LYS A 1 81 ? -5.883 4.778 17.852 1.00 93.31 81 LYS A N 1
ATOM 606 C CA . LYS A 1 81 ? -4.711 5.392 17.225 1.00 93.31 81 LYS A CA 1
ATOM 607 C C . LYS A 1 81 ? -4.139 4.531 16.099 1.00 93.31 81 LYS A C 1
ATOM 609 O O . LYS A 1 81 ? -3.764 5.064 15.053 1.00 93.31 81 LYS A O 1
ATOM 614 N N . LEU A 1 82 ? -4.063 3.216 16.297 1.00 90.88 82 LEU A N 1
ATOM 615 C CA . LEU A 1 82 ? -3.602 2.276 15.278 1.00 90.88 82 LEU A CA 1
ATOM 616 C C . LEU A 1 82 ? -4.558 2.236 14.087 1.00 90.88 82 LEU A C 1
ATOM 618 O O . LEU A 1 82 ? -4.097 2.311 12.952 1.00 90.88 82 LEU A O 1
ATOM 622 N N . GLU A 1 83 ? -5.866 2.198 14.328 1.00 93.19 83 GLU A N 1
ATOM 623 C CA . GLU A 1 83 ? -6.887 2.272 13.282 1.00 93.19 83 GLU A CA 1
ATOM 624 C C . GLU A 1 83 ? -6.748 3.561 12.469 1.00 93.19 83 GLU A C 1
ATOM 626 O O . GLU A 1 83 ? -6.754 3.515 11.239 1.00 93.19 83 GLU A O 1
ATOM 631 N N . GLY A 1 84 ? -6.533 4.704 13.126 1.00 95.25 84 GLY A N 1
ATOM 632 C CA . GLY A 1 84 ? -6.276 5.976 12.451 1.00 95.25 84 GLY A CA 1
ATOM 633 C C . GLY A 1 84 ? -5.042 5.931 11.542 1.00 95.25 84 GLY A C 1
ATOM 634 O O . GLY A 1 84 ? -5.103 6.355 10.385 1.00 95.25 84 GLY A O 1
ATOM 635 N N . ILE A 1 85 ? -3.933 5.371 12.032 1.00 94.44 85 ILE A N 1
ATOM 636 C CA . ILE A 1 85 ? -2.682 5.240 11.269 1.00 94.44 85 ILE A CA 1
ATOM 637 C C . ILE A 1 85 ? -2.859 4.286 10.081 1.00 94.44 85 ILE A C 1
ATOM 639 O O . ILE A 1 85 ? -2.462 4.617 8.962 1.00 94.44 85 ILE A O 1
ATOM 643 N N . VAL A 1 86 ? -3.476 3.123 10.301 1.00 93.25 86 VAL A N 1
ATOM 644 C CA . VAL A 1 86 ? -3.712 2.114 9.258 1.00 93.25 86 VAL A CA 1
ATOM 645 C C . VAL A 1 86 ? -4.660 2.653 8.192 1.00 93.25 86 VAL A C 1
ATOM 647 O O . VAL A 1 86 ? -4.388 2.491 7.005 1.00 93.25 86 VAL A O 1
ATOM 650 N N . ASN A 1 87 ? -5.722 3.359 8.584 1.00 94.31 87 ASN A N 1
ATOM 651 C CA . ASN A 1 87 ? -6.645 3.982 7.641 1.00 94.31 87 ASN A CA 1
ATOM 652 C C . ASN A 1 87 ? -5.961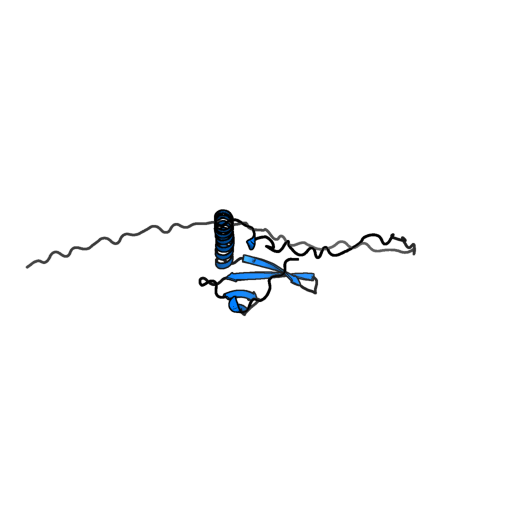 5.068 6.809 1.00 94.31 87 ASN A C 1
ATOM 654 O O . ASN A 1 87 ? -6.132 5.100 5.591 1.00 94.31 87 ASN A O 1
ATOM 658 N N . ALA A 1 88 ? -5.152 5.933 7.427 1.00 95.50 88 ALA A N 1
ATOM 659 C CA . ALA A 1 88 ? -4.395 6.947 6.695 1.00 95.50 88 ALA A CA 1
ATOM 660 C C . ALA A 1 88 ? -3.425 6.310 5.687 1.00 95.50 88 ALA A C 1
ATOM 662 O O . ALA A 1 88 ? -3.383 6.715 4.522 1.00 95.50 88 ALA A O 1
ATOM 663 N N . PHE A 1 89 ? -2.705 5.268 6.110 1.00 93.69 89 PHE A N 1
ATOM 664 C CA . PHE A 1 89 ? -1.827 4.489 5.241 1.00 93.69 89 PHE A CA 1
ATOM 665 C C . PHE A 1 89 ? -2.594 3.848 4.077 1.00 93.69 89 PHE A C 1
ATOM 667 O O . PHE A 1 89 ? -2.191 3.988 2.922 1.00 93.69 89 PHE A O 1
ATOM 674 N N . ALA A 1 90 ? -3.720 3.191 4.357 1.00 95.12 90 ALA A N 1
ATOM 675 C CA . ALA A 1 90 ? -4.556 2.556 3.346 1.00 95.12 90 ALA A CA 1
ATOM 676 C C . ALA A 1 90 ? -5.054 3.573 2.312 1.00 95.12 90 ALA A C 1
ATOM 678 O O . ALA A 1 90 ? -4.960 3.322 1.113 1.00 95.12 90 ALA A O 1
ATOM 679 N N . GLN A 1 91 ? -5.515 4.748 2.751 1.00 96.44 91 GLN A N 1
ATOM 680 C CA . GLN A 1 91 ? -5.964 5.812 1.850 1.00 96.44 91 GLN A CA 1
ATOM 681 C C . GLN A 1 91 ? -4.834 6.342 0.962 1.00 96.44 91 GLN A C 1
ATOM 683 O O . GLN A 1 91 ? -5.041 6.567 -0.232 1.00 96.44 91 GLN A O 1
ATOM 688 N N . GLU A 1 92 ? -3.632 6.520 1.510 1.00 95.62 92 GLU A N 1
ATOM 689 C CA . GLU A 1 92 ? -2.469 6.920 0.717 1.00 95.62 92 GLU A CA 1
ATOM 690 C C . GLU A 1 92 ? -2.113 5.847 -0.325 1.00 95.62 92 GLU A C 1
ATOM 692 O O . GLU A 1 92 ? -1.899 6.151 -1.499 1.00 95.62 92 GLU A O 1
ATOM 697 N N . MET A 1 93 ? -2.128 4.578 0.081 1.00 96.44 93 MET A N 1
ATOM 698 C CA . MET A 1 93 ? -1.815 3.450 -0.791 1.00 96.44 93 MET A CA 1
ATOM 699 C C . MET A 1 93 ? -2.875 3.204 -1.868 1.00 96.44 93 MET A C 1
ATOM 701 O O . MET A 1 93 ? -2.512 2.871 -2.993 1.00 96.44 93 MET A O 1
ATOM 705 N N . ILE A 1 94 ? -4.164 3.416 -1.588 1.00 96.88 94 ILE A N 1
ATOM 706 C CA . ILE A 1 94 ? -5.239 3.326 -2.593 1.00 96.88 94 ILE A CA 1
ATOM 707 C C . ILE A 1 94 ? -5.035 4.357 -3.709 1.00 96.88 94 ILE A C 1
ATOM 709 O O . ILE A 1 94 ? -5.257 4.061 -4.883 1.00 96.88 94 ILE A O 1
ATOM 713 N N . ARG A 1 95 ? -4.585 5.571 -3.366 1.00 95.44 95 ARG A N 1
ATOM 714 C CA . ARG A 1 95 ? -4.264 6.616 -4.358 1.00 95.44 95 ARG A CA 1
ATOM 715 C C . ARG A 1 95 ? -3.035 6.265 -5.196 1.00 95.44 95 ARG A C 1
ATOM 717 O O . ARG A 1 95 ? -2.881 6.786 -6.298 1.00 95.44 95 ARG A O 1
ATOM 724 N N . GLY A 1 96 ? -2.208 5.364 -4.684 1.00 96.62 96 GLY A N 1
ATOM 725 C CA . GLY A 1 96 ? -0.983 4.909 -5.303 1.00 96.62 96 GLY A CA 1
ATOM 726 C C . GLY A 1 96 ? 0.216 5.712 -4.834 1.00 96.62 96 GLY A C 1
ATOM 727 O O . GLY A 1 96 ? 0.222 6.942 -4.843 1.00 96.62 96 GLY A O 1
ATOM 728 N N . LYS A 1 97 ? 1.262 4.985 -4.450 1.00 96.50 97 LYS A N 1
ATOM 729 C CA . LYS A 1 97 ? 2.517 5.551 -3.967 1.00 96.50 97 LYS A CA 1
ATOM 730 C C . LYS A 1 97 ? 3.676 4.986 -4.768 1.00 96.50 97 LYS A C 1
ATOM 732 O O . LYS A 1 97 ? 3.739 3.787 -5.044 1.00 96.50 97 LYS A O 1
ATOM 737 N N . VAL A 1 98 ? 4.592 5.860 -5.176 1.00 95.81 98 VAL A N 1
ATOM 738 C CA . VAL A 1 98 ? 5.791 5.453 -5.911 1.00 95.81 98 VAL A CA 1
ATOM 739 C C . VAL A 1 98 ? 6.881 5.096 -4.913 1.00 95.81 98 VAL A C 1
ATOM 741 O O . VAL A 1 98 ? 7.349 5.944 -4.159 1.00 95.81 98 VAL A O 1
ATOM 744 N N . PHE A 1 99 ? 7.305 3.838 -4.939 1.00 94.19 99 PHE A N 1
ATOM 745 C CA . PHE A 1 99 ? 8.420 3.340 -4.149 1.00 94.19 99 PHE A CA 1
ATOM 746 C C . PHE A 1 99 ? 9.670 3.199 -5.003 1.00 94.19 99 PHE A C 1
ATOM 748 O O . PHE A 1 99 ? 9.613 2.868 -6.190 1.00 94.19 99 PHE A O 1
ATOM 755 N N . MET A 1 100 ? 10.816 3.421 -4.368 1.00 94.94 100 MET A N 1
ATOM 756 C CA . MET A 1 100 ? 12.126 3.269 -4.976 1.00 94.94 100 MET A CA 1
ATOM 757 C C . MET A 1 100 ? 12.804 2.017 -4.419 1.00 94.94 100 MET A C 1
ATOM 759 O O . MET A 1 100 ? 12.931 1.853 -3.210 1.00 94.94 100 MET A O 1
ATOM 763 N N . LYS A 1 101 ? 13.253 1.134 -5.311 1.00 91.12 101 LYS A N 1
ATOM 764 C CA . LYS A 1 101 ? 13.981 -0.091 -4.975 1.00 91.12 101 LYS A CA 1
ATOM 765 C C . LYS A 1 101 ? 15.377 -0.054 -5.583 1.00 91.12 101 LYS A C 1
ATOM 767 O O . LYS A 1 101 ? 15.509 0.096 -6.796 1.00 91.12 101 LYS A O 1
ATOM 772 N N . LEU A 1 102 ? 16.408 -0.260 -4.766 1.00 93.94 102 LEU A N 1
ATOM 773 C CA . LEU A 1 102 ? 17.772 -0.475 -5.246 1.00 93.94 102 LEU A CA 1
ATOM 774 C C . LEU A 1 102 ? 17.926 -1.920 -5.741 1.00 93.94 102 LEU A C 1
ATOM 776 O O . LEU A 1 102 ? 17.683 -2.882 -5.012 1.00 93.94 102 LEU A O 1
ATOM 780 N N . GLY A 1 103 ? 18.285 -2.081 -7.009 1.00 93.69 103 GLY A N 1
ATOM 781 C CA . GLY A 1 103 ? 18.599 -3.374 -7.599 1.00 93.69 103 GLY A CA 1
ATOM 782 C C . GLY A 1 103 ? 19.989 -3.867 -7.220 1.00 93.69 103 GLY A C 1
ATOM 783 O O . GLY A 1 103 ? 20.875 -3.089 -6.881 1.00 93.69 103 GLY A O 1
ATOM 784 N N . ARG A 1 104 ? 20.216 -5.176 -7.378 1.00 95.31 104 ARG A N 1
ATOM 785 C CA . ARG A 1 104 ? 21.530 -5.810 -7.147 1.00 95.31 104 ARG A CA 1
ATOM 786 C C . ARG A 1 104 ? 22.646 -5.253 -8.041 1.00 95.31 104 ARG A C 1
ATOM 788 O O . ARG A 1 104 ? 23.811 -5.353 -7.699 1.00 95.31 104 ARG A O 1
ATOM 795 N N . ASN A 1 105 ? 22.284 -4.664 -9.177 1.00 95.81 105 ASN A N 1
ATOM 796 C CA . ASN A 1 105 ? 23.193 -4.015 -10.121 1.00 95.81 105 ASN A CA 1
ATOM 797 C C . ASN A 1 105 ? 23.445 -2.527 -9.808 1.00 95.81 105 ASN A C 1
ATOM 799 O O . ASN A 1 105 ? 23.953 -1.812 -10.666 1.00 95.81 105 ASN A O 1
ATOM 803 N N . GLY A 1 106 ? 23.004 -2.032 -8.647 1.00 97.12 106 GLY A N 1
ATOM 804 C CA . GLY A 1 106 ? 23.121 -0.624 -8.264 1.00 97.12 106 GLY A CA 1
ATOM 805 C C . GLY A 1 106 ? 22.121 0.314 -8.950 1.00 97.12 106 GLY A C 1
ATOM 806 O O . GLY A 1 106 ? 22.153 1.516 -8.707 1.00 97.12 106 GLY A O 1
ATOM 807 N N . ARG A 1 107 ? 21.212 -0.194 -9.798 1.00 96.31 107 ARG A N 1
ATOM 808 C CA . ARG A 1 107 ? 20.197 0.643 -10.458 1.00 96.31 107 ARG A CA 1
ATOM 809 C C . ARG A 1 107 ? 18.985 0.860 -9.562 1.00 96.31 107 ARG A C 1
ATOM 811 O O . ARG A 1 107 ? 18.492 -0.081 -8.944 1.00 96.31 107 ARG A O 1
ATOM 818 N N . LEU A 1 108 ? 18.462 2.082 -9.561 1.00 95.62 108 LEU A N 1
ATOM 819 C CA . LEU A 1 108 ? 17.214 2.426 -8.885 1.00 95.62 108 LEU A CA 1
ATOM 820 C C . LEU A 1 108 ? 16.012 2.102 -9.778 1.00 95.62 108 LEU A C 1
ATOM 822 O O . LEU A 1 108 ? 15.981 2.429 -10.966 1.00 95.62 108 LEU A O 1
ATOM 826 N N . PHE A 1 109 ? 15.011 1.457 -9.192 1.00 94.00 109 PHE A N 1
ATOM 827 C CA . PHE A 1 109 ? 13.752 1.121 -9.838 1.00 94.00 109 PHE A CA 1
ATOM 828 C C . PHE A 1 109 ? 12.609 1.812 -9.117 1.00 94.00 109 PHE A C 1
ATOM 830 O O . PHE A 1 109 ? 12.347 1.527 -7.952 1.00 94.00 109 PHE A O 1
ATOM 837 N N . TYR A 1 110 ? 11.892 2.661 -9.841 1.00 95.00 110 TYR A N 1
ATOM 838 C CA . TYR A 1 110 ? 10.645 3.245 -9.368 1.00 95.00 110 TYR A CA 1
ATOM 839 C C . TYR A 1 110 ? 9.486 2.308 -9.711 1.00 95.00 110 TYR A C 1
ATOM 841 O O . TYR A 1 110 ? 9.413 1.760 -10.822 1.00 95.00 110 TYR A O 1
ATOM 849 N N . ARG A 1 111 ? 8.617 2.069 -8.732 1.00 95.38 111 ARG A N 1
ATOM 850 C CA . ARG A 1 111 ? 7.450 1.194 -8.840 1.00 95.38 111 ARG A CA 1
ATOM 851 C C . ARG A 1 111 ? 6.255 1.907 -8.241 1.00 95.38 111 ARG A C 1
ATOM 853 O O . ARG A 1 111 ? 6.305 2.310 -7.085 1.00 95.38 111 ARG A O 1
ATOM 860 N N . LEU A 1 112 ? 5.203 2.066 -9.036 1.00 96.00 112 LEU A N 1
ATOM 861 C CA . LEU A 1 112 ? 3.912 2.464 -8.499 1.00 96.00 112 LEU A CA 1
ATOM 862 C C . LEU A 1 112 ? 3.323 1.252 -7.783 1.00 96.00 112 LEU A C 1
ATOM 864 O O . LEU A 1 112 ? 3.176 0.188 -8.388 1.00 96.00 112 LEU A O 1
ATOM 868 N N . CYS A 1 113 ? 3.022 1.426 -6.507 1.00 97.06 113 CYS A N 1
ATOM 869 C CA . CYS A 1 113 ? 2.357 0.427 -5.697 1.00 97.06 113 CYS A CA 1
ATOM 870 C C . CYS A 1 113 ? 1.005 0.970 -5.258 1.00 97.06 113 CYS A C 1
ATOM 872 O O . CYS A 1 113 ? 0.898 2.141 -4.884 1.00 97.06 113 CYS A O 1
ATOM 874 N N . THR A 1 114 ? -0.010 0.121 -5.295 1.00 97.56 114 THR A N 1
ATOM 875 C CA . THR A 1 114 ? -1.379 0.480 -4.936 1.00 97.56 114 THR A CA 1
ATOM 876 C C . THR A 1 114 ? -1.971 -0.568 -4.011 1.00 97.56 114 THR A C 1
ATOM 878 O O . THR A 1 114 ? -1.534 -1.720 -3.986 1.00 97.56 114 THR A O 1
ATOM 881 N N . LEU A 1 115 ? -2.969 -0.155 -3.243 1.00 97.38 115 LEU A N 1
ATOM 882 C CA . LEU A 1 115 ? -3.868 -1.064 -2.552 1.00 97.38 115 LEU A CA 1
ATOM 883 C C . LEU A 1 115 ? -5.238 -0.991 -3.225 1.00 97.38 115 LEU A C 1
ATOM 885 O O . LEU A 1 115 ? -5.670 0.084 -3.647 1.00 97.38 115 LEU A O 1
ATOM 889 N N . ASP A 1 116 ? -5.910 -2.123 -3.380 1.00 95.31 116 ASP A N 1
ATOM 890 C CA . ASP A 1 116 ? -7.268 -2.139 -3.907 1.00 95.31 116 ASP A CA 1
ATOM 891 C C . ASP A 1 116 ? -8.256 -1.476 -2.929 1.00 95.31 116 ASP A C 1
ATOM 893 O O . ASP A 1 116 ? -8.023 -1.355 -1.726 1.00 95.31 116 ASP A O 1
ATOM 897 N N . LYS A 1 117 ? -9.413 -1.046 -3.440 1.00 93.88 117 LYS A N 1
ATOM 898 C CA . LYS A 1 117 ? -10.425 -0.364 -2.613 1.00 93.88 117 LYS A CA 1
ATOM 899 C C . LYS A 1 117 ? -11.041 -1.263 -1.539 1.00 93.88 117 LYS A C 1
ATOM 901 O O . LYS A 1 117 ? -11.615 -0.737 -0.592 1.00 93.88 117 LYS A O 1
ATOM 906 N N . GLN A 1 118 ? -10.967 -2.583 -1.713 1.00 95.38 118 GLN A N 1
ATOM 907 C CA . GLN A 1 118 ? -11.473 -3.556 -0.745 1.00 95.38 118 GLN A CA 1
ATOM 908 C C . GLN A 1 118 ? -10.408 -3.961 0.284 1.00 95.38 118 GLN A C 1
ATOM 910 O O . GLN A 1 118 ? -10.721 -4.741 1.177 1.00 95.38 118 GLN A O 1
ATOM 915 N N . LEU A 1 119 ? -9.184 -3.417 0.195 1.00 93.62 119 LEU A N 1
ATOM 916 C CA . LEU A 1 119 ? -8.061 -3.743 1.080 1.00 93.62 119 LEU A CA 1
ATOM 917 C C . LEU A 1 119 ? -7.752 -5.253 1.103 1.00 93.62 119 LEU A C 1
ATOM 919 O O . LEU A 1 119 ? -7.350 -5.806 2.123 1.00 93.62 119 LEU A O 1
ATOM 923 N N . SER A 1 120 ? -7.975 -5.928 -0.022 1.00 95.62 120 SER A N 1
ATOM 924 C CA . SER A 1 120 ? -7.798 -7.366 -0.197 1.00 95.62 120 SER A CA 1
ATOM 925 C C . SER A 1 120 ? -6.485 -7.724 -0.897 1.00 95.62 120 SER A C 1
ATOM 927 O O . SER A 1 120 ? -5.941 -8.809 -0.673 1.00 95.62 120 SER A O 1
ATOM 929 N N . ALA A 1 121 ? -5.937 -6.815 -1.708 1.00 96.62 121 ALA A N 1
ATOM 930 C CA . ALA A 1 121 ? -4.770 -7.065 -2.539 1.00 96.62 121 ALA A CA 1
ATOM 931 C C . ALA A 1 121 ? -3.886 -5.823 -2.700 1.00 96.62 121 ALA A C 1
ATOM 933 O O . ALA A 1 121 ? -4.330 -4.725 -3.038 1.00 96.62 121 ALA A O 1
ATOM 934 N N . PHE A 1 122 ? -2.586 -6.033 -2.529 1.00 96.12 122 PHE A N 1
ATOM 935 C CA . PHE A 1 122 ? -1.548 -5.069 -2.867 1.00 96.12 122 PHE A CA 1
ATOM 936 C C . PHE A 1 122 ? -1.069 -5.309 -4.297 1.00 96.12 122 PHE A C 1
ATOM 938 O O . PHE A 1 122 ? -0.798 -6.443 -4.677 1.00 96.12 122 PHE A O 1
ATOM 945 N N . SER A 1 123 ? -0.904 -4.252 -5.083 1.00 97.00 123 SER A N 1
ATOM 946 C CA . SER A 1 123 ? -0.481 -4.351 -6.479 1.00 97.00 123 SER A CA 1
ATOM 947 C C . SER A 1 123 ? 0.798 -3.568 -6.730 1.00 97.00 123 SER A C 1
ATOM 949 O O . SER A 1 123 ? 0.998 -2.477 -6.198 1.00 97.00 123 SER A O 1
ATOM 951 N N . MET A 1 124 ? 1.668 -4.107 -7.582 1.00 96.69 124 MET A N 1
ATOM 952 C CA . MET A 1 124 ? 2.901 -3.458 -8.015 1.00 96.69 124 MET A CA 1
ATOM 953 C C . MET A 1 124 ? 2.947 -3.358 -9.536 1.00 96.69 124 MET A C 1
ATOM 955 O O . MET A 1 124 ? 2.889 -4.362 -10.245 1.00 96.69 124 MET A O 1
ATOM 959 N N . HIS A 1 125 ? 3.130 -2.139 -10.036 1.00 95.19 125 HIS A N 1
ATOM 960 C CA . HIS A 1 125 ? 3.251 -1.866 -11.460 1.00 95.19 125 HIS A CA 1
ATOM 961 C C . HIS A 1 125 ? 4.714 -2.001 -11.881 1.00 95.19 125 HIS A C 1
ATOM 963 O O . HIS A 1 125 ? 5.597 -1.241 -11.464 1.00 95.19 125 HIS A O 1
ATOM 969 N N . ILE A 1 126 ? 4.970 -2.982 -12.734 1.00 92.25 126 ILE A N 1
ATOM 970 C CA . ILE A 1 126 ? 6.261 -3.253 -13.360 1.00 92.25 126 ILE A CA 1
ATOM 971 C C . ILE A 1 126 ? 6.088 -2.986 -14.862 1.00 92.25 126 ILE A C 1
ATOM 973 O O . ILE A 1 126 ? 4.973 -2.974 -15.371 1.00 92.25 126 ILE A O 1
ATOM 977 N N . LYS A 1 127 ? 7.163 -2.680 -15.596 1.00 88.00 127 LYS A N 1
ATOM 978 C CA . LYS A 1 127 ? 7.062 -2.310 -17.020 1.00 88.00 127 LYS A CA 1
ATOM 979 C C . LYS A 1 127 ? 6.262 -3.361 -17.811 1.00 88.00 127 LYS A C 1
ATOM 981 O O . LYS A 1 127 ? 6.763 -4.457 -18.029 1.00 88.00 127 LYS A O 1
ATOM 986 N N . GLY A 1 128 ? 5.048 -2.991 -18.228 1.00 89.94 128 GLY A N 1
ATOM 987 C CA . GLY A 1 128 ? 4.137 -3.832 -19.011 1.00 89.94 128 GLY A CA 1
ATOM 988 C C . GLY A 1 128 ? 3.312 -4.852 -18.218 1.00 89.94 128 GLY A C 1
ATOM 989 O O . GLY A 1 128 ? 2.597 -5.626 -18.840 1.00 89.94 128 GLY A O 1
ATOM 990 N N . ALA A 1 129 ? 3.392 -4.873 -16.883 1.00 94.69 129 ALA A N 1
ATOM 991 C CA . ALA A 1 129 ? 2.675 -5.845 -16.059 1.00 94.69 129 ALA A CA 1
ATOM 992 C C . ALA A 1 129 ? 2.237 -5.265 -14.708 1.00 94.69 129 ALA A C 1
ATOM 994 O O . ALA A 1 129 ? 2.915 -4.422 -14.117 1.00 94.69 129 ALA A O 1
ATOM 995 N N . ILE A 1 130 ? 1.123 -5.775 -14.190 1.00 95.81 130 ILE A N 1
ATOM 996 C CA . ILE A 1 130 ? 0.685 -5.552 -12.813 1.00 95.81 130 ILE A CA 1
ATOM 997 C C . ILE A 1 130 ? 0.810 -6.887 -12.095 1.00 95.81 130 ILE A C 1
ATOM 999 O O . ILE A 1 130 ? 0.325 -7.904 -12.585 1.00 95.81 130 ILE A O 1
ATOM 1003 N N . VAL A 1 131 ? 1.518 -6.884 -10.970 1.00 96.12 131 VAL A N 1
ATOM 1004 C CA . VAL A 1 131 ? 1.648 -8.060 -10.110 1.00 96.12 131 VAL A CA 1
ATOM 1005 C C . VAL A 1 131 ? 0.834 -7.813 -8.855 1.00 96.12 131 VAL A C 1
ATOM 1007 O O . VAL A 1 131 ? 1.092 -6.838 -8.148 1.00 96.12 131 VAL A O 1
ATOM 1010 N N . GLU A 1 132 ? -0.124 -8.692 -8.593 1.00 96.25 132 GLU A N 1
ATOM 1011 C CA . GLU A 1 132 ? -1.021 -8.615 -7.443 1.00 96.25 132 GLU A CA 1
ATOM 1012 C C . GLU A 1 132 ? -0.592 -9.598 -6.350 1.00 96.25 132 GLU A C 1
ATOM 1014 O O . GLU A 1 132 ? -0.176 -10.726 -6.617 1.00 96.25 132 GLU A O 1
ATOM 1019 N N . TYR A 1 133 ? -0.701 -9.151 -5.105 1.00 95.56 133 TYR A N 1
ATOM 1020 C CA . TYR A 1 133 ? -0.336 -9.878 -3.900 1.00 95.56 133 TYR A CA 1
ATOM 1021 C C . TYR A 1 133 ? -1.517 -9.805 -2.926 1.00 95.56 133 TYR A C 1
ATOM 1023 O O . TYR A 1 133 ? -1.700 -8.775 -2.267 1.00 95.56 133 TYR A O 1
ATOM 1031 N N . PRO A 1 134 ? -2.332 -10.868 -2.821 1.00 95.94 134 PRO A N 1
ATOM 1032 C CA . PRO A 1 134 ? -3.410 -10.925 -1.841 1.00 95.94 134 PRO A CA 1
ATOM 1033 C C . PRO A 1 134 ? -2.863 -10.730 -0.426 1.00 95.94 134 PRO A C 1
ATOM 1035 O O . PRO A 1 134 ? -1.898 -11.394 -0.039 1.00 95.94 134 PRO A O 1
ATOM 1038 N N . ILE A 1 135 ? -3.485 -9.851 0.362 1.00 92.75 135 ILE A N 1
ATOM 1039 C CA . ILE A 1 135 ? -3.051 -9.574 1.741 1.00 92.75 135 ILE A CA 1
ATOM 1040 C C . ILE A 1 135 ? -3.151 -10.829 2.608 1.00 92.75 135 ILE A C 1
ATOM 1042 O O . ILE A 1 135 ? -2.274 -11.064 3.432 1.00 92.75 135 ILE A O 1
ATOM 1046 N N . ALA A 1 136 ? -4.144 -11.687 2.360 1.00 94.44 136 ALA A N 1
ATOM 1047 C CA . ALA A 1 136 ? -4.297 -12.968 3.051 1.00 94.44 136 ALA A CA 1
ATOM 1048 C C . ALA A 1 136 ? -3.058 -13.883 2.941 1.00 94.44 136 ALA A C 1
ATOM 1050 O O . ALA A 1 136 ? -2.856 -14.746 3.790 1.00 94.44 136 ALA A O 1
ATOM 1051 N N . ASN A 1 137 ? -2.214 -13.678 1.923 1.00 94.31 137 ASN A N 1
ATOM 1052 C CA . ASN A 1 137 ? -0.994 -14.455 1.708 1.00 94.31 137 ASN A CA 1
ATOM 1053 C C . ASN A 1 137 ? 0.263 -13.772 2.283 1.00 94.31 137 ASN A C 1
ATOM 1055 O O . ASN A 1 137 ? 1.352 -14.346 2.212 1.00 94.31 137 ASN A O 1
ATOM 1059 N N . MET A 1 138 ? 0.160 -12.553 2.828 1.00 89.06 138 MET A N 1
ATOM 1060 C CA . MET A 1 138 ? 1.290 -11.863 3.453 1.00 89.06 138 MET A CA 1
ATOM 1061 C C . MET A 1 138 ? 1.556 -12.438 4.842 1.00 89.06 138 MET A C 1
ATOM 1063 O O . MET A 1 138 ? 0.741 -12.312 5.747 1.00 89.06 138 MET A O 1
ATOM 1067 N N . GLN A 1 139 ? 2.725 -13.049 5.016 1.00 89.31 139 GLN A N 1
ATOM 1068 C CA . GLN A 1 139 ? 3.091 -13.693 6.282 1.00 89.31 139 GLN A CA 1
ATOM 1069 C C . GLN A 1 139 ? 3.936 -12.798 7.186 1.00 89.31 139 GLN A C 1
ATOM 1071 O O . GLN A 1 139 ? 3.869 -12.905 8.406 1.00 89.31 139 GLN A O 1
ATOM 1076 N N . HIS A 1 140 ? 4.775 -11.945 6.597 1.00 86.75 140 HIS A N 1
ATOM 1077 C CA . HIS A 1 140 ? 5.774 -11.205 7.351 1.00 86.75 140 HIS A CA 1
ATOM 1078 C C . HIS A 1 140 ? 6.120 -9.877 6.680 1.00 86.75 140 HIS A C 1
ATOM 1080 O O . HIS A 1 140 ? 6.333 -9.820 5.467 1.00 86.75 140 HIS A O 1
ATOM 1086 N N . ILE A 1 141 ? 6.232 -8.825 7.491 1.00 82.25 141 ILE A N 1
ATOM 1087 C CA . ILE A 1 141 ? 6.748 -7.517 7.090 1.00 82.25 141 ILE A CA 1
ATOM 1088 C C . ILE A 1 141 ? 8.043 -7.294 7.862 1.00 82.25 141 ILE A C 1
ATOM 1090 O O . ILE A 1 141 ? 8.041 -7.204 9.087 1.00 82.25 141 ILE A O 1
ATOM 1094 N N . SER A 1 142 ? 9.155 -7.220 7.136 1.00 85.12 142 SER A N 1
ATOM 1095 C CA . SER A 1 142 ? 10.462 -6.926 7.721 1.00 85.12 142 SER A CA 1
ATOM 1096 C C . SER A 1 142 ? 10.755 -5.435 7.624 1.00 85.12 142 SER A C 1
ATOM 1098 O O . SER A 1 142 ? 10.620 -4.844 6.552 1.00 85.12 142 SER A O 1
ATOM 1100 N N . PHE A 1 143 ? 11.227 -4.859 8.723 1.00 80.38 143 PHE A N 1
ATOM 1101 C CA . PHE A 1 143 ? 11.803 -3.517 8.763 1.00 80.38 143 PHE A CA 1
ATOM 1102 C C . PHE A 1 143 ? 13.331 -3.650 8.749 1.00 80.38 143 PHE A C 1
ATOM 1104 O O . PHE A 1 143 ? 13.864 -4.618 9.298 1.00 80.38 143 PHE A O 1
ATOM 1111 N N . GLY A 1 144 ? 14.032 -2.736 8.079 1.00 60.88 144 GLY A N 1
ATOM 1112 C CA . GLY A 1 144 ? 15.484 -2.788 7.891 1.00 60.88 144 GLY A CA 1
ATOM 1113 C C . GLY A 1 144 ? 16.115 -1.413 7.853 1.00 60.88 144 GLY A C 1
ATOM 1114 O O . GLY A 1 144 ? 15.354 -0.429 7.716 1.00 60.88 144 GLY A O 1
#

Secondary structure (DSSP, 8-state):
------PPPP-PPP-------------------------------------------------STTGGGS-HHHHHHHHHHHHHHHHHHHHHHHH-EEEEEE-TTS-EEEEEEEE-TTSSEEEEEETTEEEEEEGGG-------